Protein AF-A0A976L917-F1 (afdb_monomer_lite)

Sequence (119 aa):
MV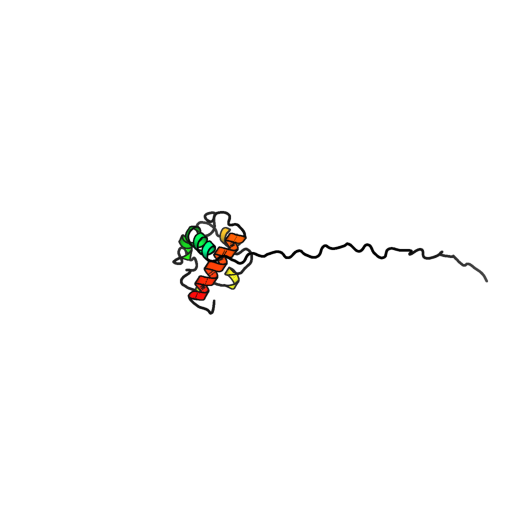ETLGKIAALSWASLFLVACSTPAPEPVVVRQPDPVHGKSIFKAQCASCHEQGRKNAPSIKDAEEWDLQTLKAPGVLARHGTLKGSLGAPRFSALSKSDEVDVLTYIEGQVNEVDPRY

Secondary structure (DSSP, 8-state):
----------------------PPPPP---PPPP-HHHHHHHIIIIIHHHHTTTGGGPPPTT-GGG--HHHHTSTTHHHHHTTSTGGGTSS-S----HHHHHHHHHHHHHHHHHH-TT-

Structure (mmCIF, N/CA/C/O backbone):
data_AF-A0A976L917-F1
#
_entry.id   AF-A0A976L917-F1
#
loop_
_atom_site.group_PDB
_atom_site.id
_atom_site.type_symbol
_atom_site.label_atom_id
_atom_site.label_alt_id
_atom_site.label_comp_id
_atom_site.label_asym_id
_atom_site.label_entity_id
_atom_site.label_seq_id
_atom_site.pdbx_PDB_ins_code
_atom_site.Cartn_x
_atom_site.Cartn_y
_atom_site.Cartn_z
_atom_site.occupancy
_atom_site.B_iso_or_equiv
_atom_site.auth_seq_id
_atom_site.auth_comp_id
_atom_site.auth_asym_id
_atom_site.auth_atom_id
_atom_site.pdbx_PDB_model_num
ATOM 1 N N . MET A 1 1 ? 52.934 74.446 3.336 1.00 37.16 1 MET A N 1
ATOM 2 C CA . MET A 1 1 ? 53.889 74.156 2.248 1.00 37.16 1 MET A CA 1
ATOM 3 C C . MET A 1 1 ? 53.557 72.739 1.786 1.00 37.16 1 MET A C 1
ATOM 5 O O . MET A 1 1 ? 53.649 71.855 2.620 1.00 37.16 1 MET A O 1
ATOM 9 N N . VAL A 1 2 ? 52.719 72.627 0.745 1.00 36.25 2 VAL A N 1
ATOM 10 C CA . VAL A 1 2 ? 53.015 71.966 -0.557 1.00 36.25 2 VAL A CA 1
ATOM 11 C C . VAL A 1 2 ? 53.113 70.435 -0.400 1.00 36.25 2 VAL A C 1
ATOM 13 O O . VAL A 1 2 ? 53.951 69.956 0.344 1.00 36.25 2 VAL A O 1
ATOM 16 N N . GLU A 1 3 ? 52.155 69.614 -0.849 1.00 39.56 3 GLU A N 1
ATOM 17 C CA . GLU A 1 3 ? 51.958 69.059 -2.213 1.00 39.56 3 GLU A CA 1
ATOM 18 C C . GLU A 1 3 ? 51.640 67.554 -1.979 1.00 39.56 3 GLU A C 1
ATOM 20 O O . GLU A 1 3 ? 52.186 66.973 -1.054 1.00 39.56 3 GLU A O 1
ATOM 25 N N . THR A 1 4 ? 50.770 66.803 -2.652 1.00 45.81 4 THR A N 1
ATOM 26 C CA . THR A 1 4 ? 50.335 66.778 -4.048 1.00 45.81 4 THR A CA 1
ATOM 27 C C . THR A 1 4 ? 49.041 65.956 -4.167 1.00 45.81 4 THR A C 1
ATOM 29 O O . THR A 1 4 ? 48.851 64.937 -3.506 1.00 45.81 4 THR A O 1
ATOM 32 N N . LEU A 1 5 ? 48.160 66.406 -5.063 1.00 51.62 5 LEU A N 1
ATOM 33 C CA . LEU A 1 5 ? 46.988 65.691 -5.563 1.00 51.62 5 LEU A CA 1
ATOM 34 C C . LEU A 1 5 ? 47.405 64.495 -6.439 1.00 51.62 5 LEU A C 1
ATOM 36 O O . LEU A 1 5 ? 48.057 64.687 -7.465 1.00 51.62 5 LEU A O 1
ATOM 40 N N . GLY A 1 6 ? 46.916 63.297 -6.115 1.00 39.16 6 GLY A N 1
ATOM 41 C CA . GLY A 1 6 ? 46.888 62.136 -7.008 1.00 39.16 6 GLY A CA 1
ATOM 42 C C . GLY A 1 6 ? 45.464 61.872 -7.498 1.00 39.16 6 GLY A C 1
ATOM 43 O O . GLY A 1 6 ? 44.633 61.343 -6.767 1.00 39.16 6 GLY A O 1
ATOM 44 N N . LYS A 1 7 ? 45.179 62.277 -8.736 1.00 50.12 7 LYS A N 1
ATOM 45 C CA . LYS A 1 7 ? 43.927 62.038 -9.466 1.00 50.12 7 LYS A CA 1
ATOM 46 C C . LYS A 1 7 ? 43.710 60.533 -9.677 1.00 50.12 7 LYS A C 1
ATOM 48 O O . LYS A 1 7 ? 44.439 59.927 -10.455 1.00 50.12 7 LYS A O 1
ATOM 53 N N . ILE A 1 8 ? 42.675 59.957 -9.069 1.00 57.62 8 ILE A N 1
ATOM 54 C CA . ILE A 1 8 ? 42.076 58.702 -9.543 1.00 57.62 8 ILE A CA 1
ATOM 55 C C . ILE A 1 8 ? 40.877 59.052 -10.418 1.00 57.62 8 ILE A C 1
ATOM 57 O O . ILE A 1 8 ? 39.901 59.658 -9.980 1.00 57.62 8 ILE A O 1
ATOM 61 N N . ALA A 1 9 ? 41.046 58.756 -11.701 1.00 51.81 9 ALA A N 1
ATOM 62 C CA . ALA A 1 9 ? 40.113 59.047 -12.764 1.00 51.81 9 ALA A CA 1
ATOM 63 C C . ALA A 1 9 ? 38.831 58.214 -12.634 1.00 51.81 9 ALA A C 1
ATOM 65 O O . ALA A 1 9 ? 38.872 57.015 -12.374 1.00 51.81 9 ALA A O 1
ATOM 66 N N . ALA A 1 10 ? 37.719 58.919 -12.837 1.00 48.16 10 ALA A N 1
ATOM 67 C CA . ALA A 1 10 ? 36.447 58.495 -13.407 1.00 48.16 10 ALA A CA 1
ATOM 68 C C . ALA A 1 10 ? 36.087 56.999 -13.332 1.00 48.16 10 ALA A C 1
ATOM 70 O O . ALA A 1 10 ? 36.550 56.165 -14.108 1.00 48.16 10 ALA A O 1
ATOM 71 N N . LEU A 1 11 ? 35.116 56.734 -12.458 1.00 49.91 11 LEU A N 1
ATOM 72 C CA . LEU A 1 11 ? 34.152 55.649 -12.551 1.00 49.91 11 LEU A CA 1
ATOM 73 C C . LEU A 1 11 ? 33.672 55.458 -14.004 1.00 49.91 11 LEU A C 1
ATOM 75 O O . LEU A 1 11 ? 32.935 56.292 -14.524 1.00 49.91 11 LEU A O 1
ATOM 79 N N . SER A 1 12 ? 34.013 54.325 -14.619 1.00 57.38 12 SER A N 1
ATOM 80 C CA . SER A 1 12 ? 33.294 53.792 -15.779 1.00 57.38 12 SER A CA 1
ATOM 81 C C . SER A 1 12 ? 32.571 52.520 -15.343 1.00 57.38 12 SER A C 1
ATOM 83 O O . SER A 1 12 ? 33.120 51.425 -15.365 1.00 57.38 12 SER A O 1
ATOM 85 N N . TRP A 1 13 ? 31.349 52.703 -14.848 1.00 57.56 13 TRP A N 1
ATOM 86 C CA . TRP A 1 13 ? 30.423 51.637 -14.445 1.00 57.56 13 TRP A CA 1
ATOM 87 C C . TRP A 1 13 ? 29.233 51.723 -15.399 1.00 57.56 13 TRP A C 1
ATOM 89 O O . TRP A 1 13 ? 28.073 51.766 -14.999 1.00 57.56 13 TRP A O 1
ATOM 99 N N . ALA A 1 14 ? 29.540 51.889 -16.685 1.00 57.12 14 ALA A N 1
ATOM 100 C CA . ALA A 1 14 ? 28.539 51.856 -17.723 1.00 57.12 14 ALA A CA 1
ATOM 101 C C . ALA A 1 14 ? 28.083 50.405 -17.885 1.00 57.12 14 ALA A C 1
ATOM 103 O O . ALA A 1 14 ? 28.835 49.547 -18.336 1.00 57.12 14 ALA A O 1
ATOM 104 N N . SER A 1 15 ? 26.818 50.193 -17.5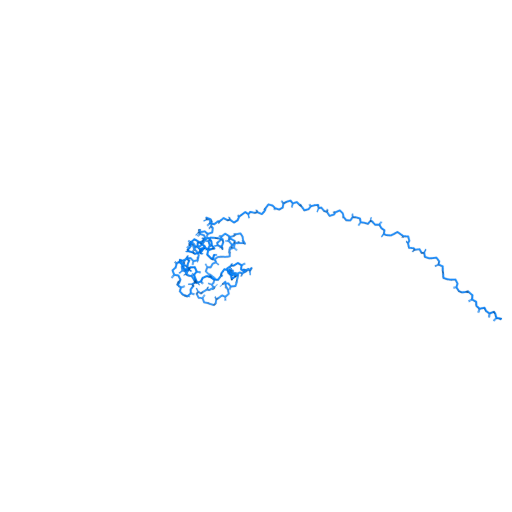33 1.00 66.50 15 SER A N 1
ATOM 105 C CA . SER A 1 15 ? 25.924 49.235 -18.177 1.00 66.50 15 SER A CA 1
ATOM 106 C C . SER A 1 15 ? 26.246 47.752 -18.014 1.00 66.50 15 SER A C 1
ATOM 108 O O . SER A 1 15 ? 26.866 47.141 -18.873 1.00 66.50 15 SER A O 1
ATOM 110 N N . LEU A 1 16 ? 25.625 47.134 -17.009 1.00 60.69 16 LEU A N 1
ATOM 111 C CA . LEU A 1 16 ? 25.056 45.790 -17.150 1.00 60.69 16 LEU A CA 1
ATOM 112 C C . LEU A 1 16 ? 23.745 45.718 -16.361 1.00 60.69 16 LEU A C 1
ATOM 114 O O . LEU A 1 16 ? 23.646 45.087 -15.315 1.00 60.69 16 LEU A O 1
ATOM 118 N N . PHE A 1 17 ? 22.722 46.398 -16.873 1.00 63.84 17 PHE A N 1
ATOM 119 C CA . PHE A 1 17 ? 21.342 46.086 -16.530 1.00 63.84 17 PHE A CA 1
ATOM 120 C C . PHE A 1 17 ? 20.666 45.471 -17.756 1.00 63.84 17 PHE A C 1
ATOM 122 O O . PHE A 1 17 ? 20.705 46.045 -18.841 1.00 63.84 17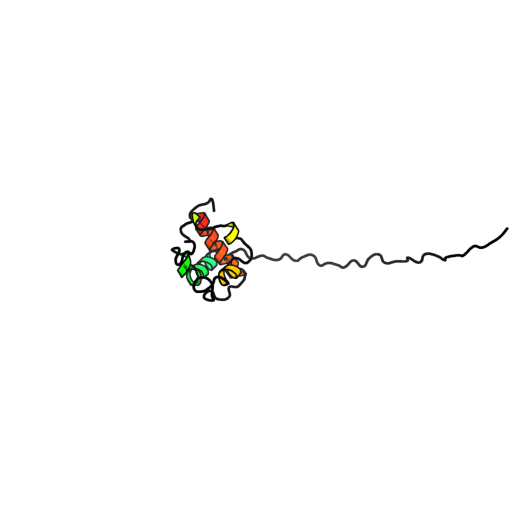 PHE A O 1
ATOM 129 N N . LEU A 1 18 ? 20.019 44.328 -17.503 1.00 57.09 18 LEU A N 1
ATOM 130 C CA . LEU A 1 18 ? 19.016 43.631 -18.317 1.00 57.09 18 LEU A CA 1
ATOM 131 C C . LEU A 1 18 ? 19.526 42.653 -19.389 1.00 57.09 18 LEU A C 1
ATOM 133 O O . LEU A 1 18 ? 19.270 42.813 -20.577 1.00 57.09 18 LEU A O 1
ATOM 137 N N . VAL A 1 19 ? 20.079 41.522 -18.939 1.00 61.16 19 VAL A N 1
ATOM 138 C CA . VAL A 1 19 ? 19.717 40.239 -19.567 1.00 61.16 19 VAL A CA 1
ATOM 139 C C . VAL A 1 19 ? 18.523 39.691 -18.790 1.00 61.16 19 VAL A C 1
ATOM 141 O O . VAL A 1 19 ? 18.677 39.017 -17.773 1.00 61.16 19 VAL A O 1
ATOM 144 N N . ALA A 1 20 ? 17.315 40.032 -19.241 1.00 62.12 20 ALA A N 1
ATOM 145 C CA . ALA A 1 20 ? 16.118 39.309 -18.841 1.00 62.12 20 ALA A CA 1
A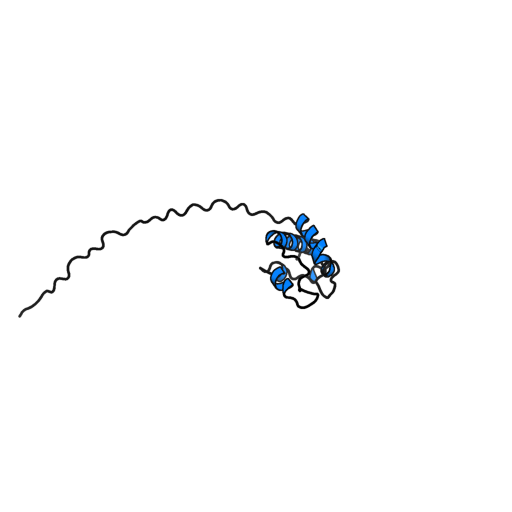TOM 146 C C . ALA A 1 20 ? 16.174 37.934 -19.518 1.00 62.12 20 ALA A C 1
ATOM 148 O O . ALA A 1 20 ? 15.848 37.789 -20.696 1.00 62.12 20 ALA A O 1
ATOM 149 N N . CYS A 1 21 ? 16.642 36.928 -18.778 1.00 54.56 21 CYS A N 1
ATOM 150 C CA . CYS A 1 21 ? 16.406 35.538 -19.134 1.00 54.56 21 CYS A CA 1
ATOM 151 C C . CYS A 1 21 ? 14.884 35.361 -19.208 1.00 54.56 21 CYS A C 1
ATOM 153 O O . CYS A 1 21 ? 14.193 35.507 -18.201 1.00 54.56 21 CYS A O 1
ATOM 155 N N . SER A 1 22 ? 14.351 35.146 -20.409 1.00 65.38 22 SER A N 1
ATOM 156 C CA . SER A 1 22 ? 12.948 34.778 -20.579 1.00 65.38 22 SER A CA 1
ATOM 157 C C . SER A 1 22 ? 12.793 33.353 -20.070 1.00 65.38 22 SER A C 1
ATOM 159 O O . SER A 1 22 ? 13.016 32.398 -20.809 1.00 65.38 22 SER A O 1
ATOM 161 N N . THR A 1 23 ? 12.479 33.204 -18.786 1.00 69.81 23 THR A N 1
ATOM 162 C CA . THR A 1 23 ? 12.081 31.916 -18.227 1.00 69.81 23 THR A CA 1
ATOM 163 C C . THR A 1 23 ? 10.764 31.528 -18.902 1.00 69.81 23 THR A C 1
ATOM 165 O O . THR A 1 23 ? 9.797 32.288 -18.780 1.00 69.81 23 THR A O 1
ATOM 168 N N . PRO A 1 24 ? 10.686 30.408 -19.642 1.00 67.31 24 PRO A N 1
ATOM 169 C CA . PRO A 1 24 ? 9.405 29.947 -20.158 1.00 67.31 24 PRO A CA 1
ATOM 170 C C . PRO A 1 24 ? 8.461 29.708 -18.974 1.00 67.31 24 PRO A C 1
ATOM 172 O O . PRO A 1 24 ? 8.865 29.144 -17.953 1.00 67.31 24 PRO A O 1
ATOM 175 N N . ALA A 1 25 ? 7.219 30.186 -19.090 1.00 69.88 25 ALA A N 1
ATOM 176 C CA . ALA A 1 25 ? 6.183 29.904 -18.105 1.00 69.88 25 ALA A CA 1
ATOM 177 C C . ALA A 1 25 ? 6.030 28.377 -17.983 1.00 69.88 25 ALA A C 1
ATOM 179 O O . ALA A 1 25 ? 6.020 27.705 -19.017 1.00 69.88 25 ALA A O 1
ATOM 180 N N . PRO A 1 26 ? 5.949 27.809 -16.765 1.00 74.56 26 PRO A N 1
ATOM 181 C CA . PRO A 1 26 ? 5.819 26.368 -16.613 1.00 74.56 26 PRO A CA 1
ATOM 182 C C . PRO A 1 26 ? 4.535 25.910 -17.307 1.00 74.56 26 PRO A C 1
ATOM 184 O O . PRO A 1 26 ? 3.438 26.344 -16.950 1.00 74.56 26 PRO A O 1
ATOM 187 N N . GLU A 1 27 ? 4.677 25.052 -18.316 1.00 66.50 27 GLU A N 1
ATOM 188 C CA . GLU A 1 27 ? 3.538 24.376 -18.926 1.00 66.50 27 GLU A CA 1
ATOM 189 C C . GLU A 1 27 ? 2.825 23.533 -17.856 1.00 66.50 27 GLU A C 1
ATOM 191 O O . GLU A 1 27 ? 3.488 22.967 -16.976 1.00 66.50 27 GLU A O 1
ATOM 196 N N . PRO A 1 28 ? 1.482 23.451 -17.879 1.00 71.31 28 PRO A N 1
ATOM 197 C CA . PRO A 1 28 ? 0.748 22.673 -16.895 1.00 71.31 28 PRO A CA 1
ATOM 198 C C . PRO A 1 28 ? 1.123 21.194 -17.028 1.00 71.31 28 PRO A C 1
ATOM 200 O O . PRO A 1 28 ? 0.732 20.512 -17.974 1.00 71.31 28 PRO A O 1
ATOM 203 N N . VAL A 1 29 ? 1.876 20.685 -16.053 1.00 68.88 29 VAL A N 1
ATOM 204 C CA . VAL A 1 29 ? 2.142 19.253 -15.929 1.00 68.88 29 VAL A CA 1
ATOM 205 C C . VAL A 1 29 ? 0.843 18.586 -15.494 1.00 68.88 29 VAL A C 1
ATOM 207 O O . VAL A 1 29 ? 0.388 18.758 -14.363 1.00 68.88 29 VAL A O 1
ATOM 210 N N . VAL A 1 30 ? 0.228 17.826 -16.399 1.00 70.19 30 VAL A N 1
ATOM 211 C CA . VAL A 1 30 ? -0.934 16.998 -16.070 1.00 70.19 30 VAL A CA 1
ATOM 212 C C . VAL A 1 30 ? -0.450 15.827 -15.218 1.00 70.19 30 VAL A C 1
ATOM 214 O O . VAL A 1 30 ? 0.082 14.841 -15.726 1.00 70.19 30 VAL A O 1
ATOM 217 N N . VAL A 1 31 ? -0.611 15.948 -13.901 1.00 76.44 31 VAL A N 1
ATOM 218 C CA . VAL A 1 31 ? -0.355 14.849 -12.969 1.00 76.44 31 VAL A CA 1
ATOM 219 C C . VAL A 1 31 ? -1.530 13.878 -13.052 1.00 76.44 31 VAL A C 1
ATOM 221 O O . VAL A 1 31 ? -2.677 14.234 -12.778 1.00 76.44 31 VAL A O 1
ATOM 224 N N . ARG A 1 32 ? -1.237 12.641 -13.454 1.00 89.94 32 ARG A N 1
ATOM 225 C CA . ARG A 1 32 ? -2.174 11.516 -13.389 1.00 89.94 32 ARG A CA 1
ATOM 226 C C . ARG A 1 32 ? -2.646 11.325 -11.941 1.00 89.94 32 ARG A C 1
ATOM 228 O O . ARG A 1 32 ? -1.834 11.355 -11.021 1.00 89.94 32 ARG A O 1
ATOM 235 N N . GLN A 1 33 ? -3.934 11.052 -11.758 1.00 92.81 33 GLN A N 1
ATOM 236 C CA . GLN A 1 33 ? -4.460 10.603 -10.468 1.00 92.81 33 GLN A CA 1
ATOM 237 C C . GLN A 1 33 ? -4.065 9.138 -10.200 1.00 92.81 33 GLN A C 1
ATOM 239 O O . GLN A 1 33 ? -3.968 8.366 -11.158 1.00 92.81 33 GLN A O 1
ATOM 244 N N . PRO A 1 34 ? -3.836 8.737 -8.938 1.00 94.94 34 PRO A N 1
ATOM 245 C CA . PRO A 1 34 ? -3.637 7.333 -8.585 1.00 94.94 34 PRO A CA 1
ATOM 246 C C . PRO A 1 34 ? -4.820 6.455 -9.016 1.00 94.94 34 PRO A C 1
ATOM 248 O O . PRO A 1 34 ? -5.975 6.864 -8.886 1.00 94.94 34 PRO A O 1
ATOM 251 N N . ASP A 1 35 ? -4.536 5.243 -9.490 1.00 97.19 35 ASP A N 1
ATOM 252 C CA . ASP A 1 35 ? -5.540 4.245 -9.868 1.00 97.19 35 ASP A CA 1
ATOM 253 C C . ASP A 1 35 ? -5.542 3.074 -8.862 1.00 97.19 35 ASP A C 1
ATOM 255 O O . ASP A 1 35 ? -4.754 2.129 -8.986 1.00 97.19 35 ASP A O 1
ATOM 259 N N . PRO A 1 36 ? -6.440 3.078 -7.859 1.00 96.00 36 PRO A N 1
ATOM 260 C CA . PRO A 1 36 ? -6.511 2.000 -6.875 1.00 96.00 36 PRO A CA 1
ATOM 261 C C . PRO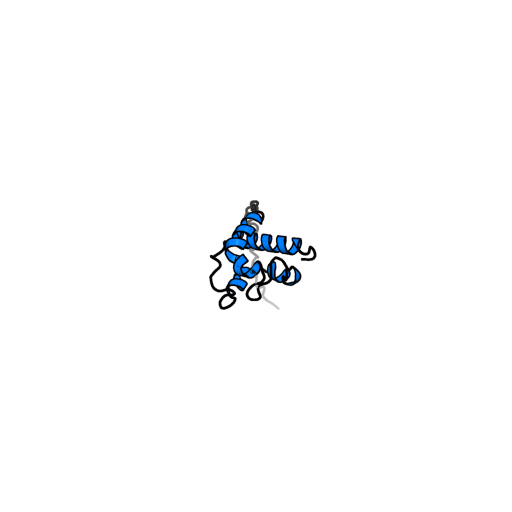 A 1 36 ? -7.012 0.667 -7.459 1.00 96.00 36 PRO A C 1
ATOM 263 O O . PRO A 1 36 ? -6.787 -0.380 -6.850 1.00 96.00 36 PRO A O 1
ATOM 266 N N . VAL A 1 37 ? -7.673 0.653 -8.625 1.00 97.75 37 VAL A N 1
ATOM 267 C CA . VAL A 1 37 ? -8.110 -0.594 -9.281 1.00 97.75 37 VAL A CA 1
ATOM 268 C C . VAL A 1 37 ? -6.907 -1.309 -9.896 1.00 97.75 37 VAL A C 1
ATOM 270 O O . VAL A 1 37 ? -6.753 -2.527 -9.730 1.00 97.75 37 VAL A O 1
ATOM 273 N N . HIS A 1 38 ? -6.011 -0.560 -10.540 1.00 97.44 38 HIS A N 1
ATOM 274 C CA . HIS A 1 38 ? -4.710 -1.086 -10.960 1.00 97.44 38 HIS A CA 1
ATOM 275 C C . HIS A 1 38 ? -3.862 -1.493 -9.748 1.00 97.44 38 HIS A C 1
ATOM 277 O O . HIS A 1 38 ? -3.348 -2.615 -9.696 1.00 97.44 38 HIS A O 1
ATOM 283 N N . GLY A 1 39 ? -3.831 -0.656 -8.708 1.00 96.19 39 GLY A N 1
ATOM 284 C CA . GLY A 1 39 ? -3.163 -0.941 -7.435 1.00 96.19 39 GLY A CA 1
ATOM 285 C C . GLY A 1 39 ? -3.601 -2.257 -6.792 1.00 96.19 39 GLY A C 1
ATOM 286 O O . GLY A 1 39 ? -2.765 -3.061 -6.374 1.00 96.19 39 GLY A O 1
ATOM 287 N N . LYS A 1 40 ? -4.906 -2.551 -6.800 1.00 97.56 40 LYS A N 1
ATOM 288 C CA . LYS A 1 40 ? -5.466 -3.834 -6.346 1.00 97.56 40 LYS A CA 1
ATOM 289 C C . LYS A 1 40 ? -4.908 -5.024 -7.121 1.00 97.56 40 LYS A C 1
ATOM 291 O O . LYS A 1 40 ? -4.669 -6.086 -6.541 1.00 97.56 40 LYS A O 1
ATOM 296 N N . SER A 1 41 ? -4.723 -4.870 -8.429 1.00 96.56 41 SER A N 1
ATOM 297 C CA . SER A 1 41 ? -4.192 -5.928 -9.295 1.00 96.56 41 SER A CA 1
ATOM 298 C C . SER A 1 41 ? -2.727 -6.221 -8.966 1.00 96.56 41 SER A C 1
ATOM 300 O O . SER A 1 41 ? -2.363 -7.387 -8.793 1.00 96.56 41 SER A O 1
ATOM 302 N N . ILE A 1 42 ? -1.918 -5.175 -8.765 1.00 94.12 42 ILE A N 1
ATOM 303 C CA . ILE A 1 42 ? -0.530 -5.293 -8.292 1.00 94.12 42 ILE A CA 1
ATOM 304 C C . ILE A 1 42 ? -0.486 -5.956 -6.911 1.00 94.12 42 ILE A C 1
ATOM 306 O O . ILE A 1 42 ? 0.243 -6.932 -6.717 1.00 94.12 42 ILE A O 1
ATOM 310 N N . PHE A 1 43 ? -1.310 -5.485 -5.968 1.00 94.06 43 PHE A N 1
ATOM 311 C CA . PHE A 1 43 ? -1.371 -6.033 -4.615 1.00 94.06 43 PHE A CA 1
ATOM 312 C C . PHE A 1 43 ? -1.637 -7.539 -4.636 1.00 94.06 43 PHE A C 1
ATOM 314 O O . PHE A 1 43 ? -0.906 -8.306 -4.011 1.00 94.06 43 PHE A O 1
ATOM 321 N N . LYS A 1 44 ? -2.644 -7.986 -5.393 1.00 94.38 44 LYS A N 1
ATOM 322 C CA . LYS A 1 44 ? -2.976 -9.412 -5.515 1.00 94.38 44 LYS A CA 1
ATOM 323 C C . LYS A 1 44 ? -1.841 -10.228 -6.121 1.00 94.38 44 LYS A C 1
ATOM 325 O O . LYS A 1 44 ? -1.552 -11.318 -5.636 1.00 94.38 44 LYS A O 1
ATOM 330 N N . ALA A 1 45 ? -1.207 -9.711 -7.170 1.00 91.44 45 ALA A N 1
ATOM 331 C CA . ALA A 1 45 ? -0.154 -10.427 -7.876 1.00 91.44 45 ALA A CA 1
ATOM 332 C C . ALA A 1 45 ? 1.137 -10.549 -7.052 1.00 91.44 45 ALA A C 1
ATOM 334 O O . ALA A 1 45 ? 1.862 -11.532 -7.199 1.00 91.44 45 ALA A O 1
ATOM 335 N N . GLN A 1 46 ? 1.440 -9.559 -6.206 1.00 89.00 46 GLN A N 1
ATOM 336 C CA . GLN A 1 46 ? 2.783 -9.418 -5.642 1.00 89.00 46 GLN A CA 1
ATOM 337 C C . GLN A 1 46 ? 2.811 -9.310 -4.115 1.00 89.00 46 GLN A C 1
ATOM 339 O O . GLN A 1 46 ? 3.697 -9.884 -3.487 1.00 89.00 46 GLN A O 1
ATOM 344 N N . CYS A 1 47 ? 1.842 -8.640 -3.495 1.00 90.19 47 CYS A N 1
ATOM 345 C CA . CYS A 1 47 ? 1.866 -8.278 -2.071 1.00 90.19 47 CYS A CA 1
ATOM 346 C C . CYS A 1 47 ? 1.028 -9.223 -1.191 1.00 90.19 47 CYS A C 1
ATOM 348 O O . CYS A 1 47 ? 1.394 -9.502 -0.045 1.00 90.19 47 CYS A O 1
ATOM 350 N N . ALA A 1 48 ? -0.073 -9.752 -1.732 1.00 93.44 48 ALA A N 1
ATOM 351 C CA . ALA A 1 48 ? -1.092 -10.506 -1.000 1.00 93.44 48 ALA A CA 1
ATOM 352 C C . ALA A 1 48 ? -0.545 -11.756 -0.297 1.00 93.44 48 ALA A C 1
ATOM 354 O O . ALA A 1 48 ? -0.980 -12.092 0.803 1.00 93.44 48 ALA A O 1
ATOM 355 N N . SER A 1 49 ? 0.480 -12.398 -0.867 1.00 90.19 49 SER A N 1
ATOM 356 C CA . SER A 1 49 ? 1.106 -13.582 -0.261 1.00 90.19 49 SER A CA 1
ATOM 357 C C . SER A 1 49 ? 1.631 -13.352 1.166 1.00 90.19 49 SER A C 1
ATOM 359 O O . SER A 1 49 ? 1.715 -14.313 1.936 1.00 90.19 49 SER A O 1
ATOM 361 N N . CYS A 1 50 ? 1.957 -12.102 1.516 1.00 90.81 50 CYS A N 1
ATOM 362 C CA . CYS A 1 50 ? 2.317 -11.687 2.869 1.00 90.81 50 CYS A CA 1
ATOM 363 C C . CYS A 1 50 ? 1.197 -10.862 3.521 1.00 90.81 50 CYS A C 1
ATOM 365 O O . CYS A 1 50 ? 0.769 -11.190 4.621 1.00 90.81 50 CYS A O 1
ATOM 367 N N . HIS A 1 51 ? 0.679 -9.839 2.839 1.00 93.38 51 HIS A N 1
ATOM 368 C CA . HIS A 1 51 ? -0.190 -8.833 3.461 1.00 93.38 51 HIS A CA 1
ATOM 369 C C . HIS A 1 51 ? -1.683 -9.176 3.487 1.00 93.38 51 HIS A C 1
ATOM 371 O O . HIS A 1 51 ? -2.434 -8.510 4.181 1.00 93.38 51 HIS A O 1
ATOM 377 N N . GLU A 1 52 ? -2.172 -10.192 2.770 1.00 94.69 52 GLU A N 1
ATOM 378 C CA . GLU A 1 52 ? -3.622 -10.469 2.762 1.00 94.69 52 GLU A CA 1
ATOM 379 C C . GLU A 1 52 ? -4.136 -11.035 4.098 1.00 94.69 52 GLU A C 1
ATOM 381 O O . GLU A 1 52 ? -5.292 -10.825 4.465 1.00 94.69 52 GLU A O 1
ATOM 386 N N . GLN A 1 53 ? -3.279 -11.773 4.807 1.00 95.00 53 GLN A N 1
ATOM 387 C CA . GLN A 1 53 ? -3.586 -12.423 6.090 1.00 95.00 53 GLN A CA 1
ATOM 388 C C . GLN A 1 53 ? -2.476 -12.207 7.133 1.00 95.00 53 GLN A C 1
ATOM 390 O O . GLN A 1 53 ? -2.358 -12.988 8.070 1.00 95.00 53 GLN A O 1
ATOM 395 N N . GLY A 1 54 ? -1.596 -11.226 6.924 1.00 92.00 54 GLY A N 1
ATOM 396 C CA . GLY A 1 54 ? -0.496 -10.920 7.845 1.00 92.00 54 GLY A CA 1
ATOM 397 C C . GLY A 1 54 ? 0.547 -12.037 8.019 1.00 92.00 54 GLY A C 1
ATOM 398 O O . GLY A 1 54 ? 1.053 -12.318 9.106 1.00 92.00 54 GLY A O 1
ATOM 399 N N . ARG A 1 55 ? 0.886 -12.748 6.938 1.00 89.94 55 ARG A N 1
ATOM 400 C CA . ARG A 1 55 ? 1.860 -13.850 6.986 1.00 89.94 55 ARG A CA 1
ATOM 401 C C . ARG A 1 55 ? 3.274 -13.310 7.168 1.00 89.94 55 ARG A C 1
ATOM 403 O O . ARG A 1 55 ? 3.643 -12.289 6.598 1.00 89.94 55 ARG A O 1
ATOM 410 N N . LYS A 1 56 ? 4.109 -14.078 7.877 1.00 85.31 56 LYS A N 1
ATOM 411 C CA . LYS A 1 56 ? 5.515 -13.732 8.165 1.00 85.31 56 LYS A CA 1
ATOM 412 C C . LYS A 1 56 ? 5.660 -12.397 8.915 1.00 85.31 56 LYS A C 1
ATOM 414 O O . LYS A 1 56 ? 6.635 -11.686 8.691 1.00 85.31 56 LYS A O 1
ATOM 419 N N . ASN A 1 57 ? 4.710 -12.089 9.799 1.00 85.19 57 ASN A N 1
ATOM 420 C CA . ASN A 1 57 ? 4.659 -10.844 10.575 1.00 85.19 57 ASN A CA 1
ATOM 421 C C . ASN A 1 57 ? 4.526 -9.583 9.702 1.00 85.19 57 ASN A C 1
ATOM 423 O O . ASN A 1 57 ? 4.950 -8.505 10.110 1.00 85.19 57 ASN A O 1
ATOM 427 N N . ALA A 1 58 ? 4.005 -9.720 8.479 1.00 89.19 58 ALA A N 1
ATOM 428 C CA . ALA A 1 58 ? 3.582 -8.571 7.692 1.00 89.19 58 ALA A CA 1
ATOM 429 C C . ALA A 1 58 ? 2.257 -8.032 8.255 1.00 89.19 58 ALA A C 1
ATOM 431 O O . ALA A 1 58 ? 1.460 -8.846 8.714 1.00 89.19 58 ALA A O 1
ATOM 432 N N . PRO A 1 59 ? 1.987 -6.721 8.172 1.00 92.00 59 PRO A N 1
ATOM 433 C CA . PRO A 1 59 ? 0.684 -6.184 8.531 1.00 92.00 59 PRO A CA 1
ATOM 434 C C . PRO A 1 59 ? -0.393 -6.700 7.568 1.00 92.00 59 PRO A C 1
ATOM 436 O O . PRO A 1 59 ? -0.232 -6.664 6.340 1.00 92.00 59 PRO A O 1
ATOM 439 N N . SER A 1 60 ? -1.473 -7.225 8.130 1.00 94.50 60 SER A N 1
ATOM 440 C CA . SER A 1 60 ? -2.651 -7.716 7.437 1.00 94.50 60 SER A CA 1
ATOM 441 C C . SER A 1 60 ? -3.462 -6.548 6.893 1.00 94.50 60 SER A C 1
ATOM 443 O O . SER A 1 60 ? -3.814 -5.627 7.614 1.00 94.50 60 SER A O 1
ATOM 445 N N . ILE A 1 61 ? -3.854 -6.592 5.622 1.00 94.38 61 ILE A N 1
ATOM 446 C CA . ILE A 1 61 ? -4.728 -5.575 5.013 1.00 94.38 61 ILE A CA 1
ATOM 447 C C . ILE A 1 61 ? -6.140 -5.548 5.627 1.00 94.38 61 ILE A C 1
ATOM 449 O O . ILE A 1 61 ? -6.937 -4.675 5.310 1.00 94.38 61 ILE A O 1
ATOM 453 N N . LYS A 1 62 ? -6.463 -6.526 6.479 1.00 94.25 62 LYS A N 1
ATOM 454 C CA . LYS A 1 62 ? -7.744 -6.638 7.190 1.00 94.25 62 LYS A CA 1
ATOM 455 C C . LYS A 1 62 ? -7.687 -6.100 8.619 1.00 94.25 62 LYS A C 1
ATOM 457 O O . LYS A 1 62 ? -8.706 -6.146 9.298 1.00 94.25 62 LYS A O 1
ATOM 462 N N . ASP A 1 63 ? -6.517 -5.663 9.074 1.00 94.56 63 ASP A N 1
ATOM 463 C CA . ASP A 1 63 ? -6.306 -5.148 10.421 1.00 94.56 63 ASP A CA 1
ATOM 464 C C . ASP A 1 63 ? -5.607 -3.792 10.333 1.00 94.56 63 ASP A C 1
ATOM 466 O O . ASP A 1 63 ? -4.409 -3.711 10.064 1.00 94.56 63 ASP A O 1
ATOM 470 N N . ALA A 1 64 ? -6.376 -2.718 10.507 1.00 92.06 64 ALA A N 1
ATOM 471 C CA . ALA A 1 64 ? -5.859 -1.361 10.400 1.00 92.06 64 ALA A CA 1
ATOM 472 C C . ALA A 1 64 ? -4.849 -1.021 11.508 1.00 92.06 64 ALA A C 1
ATOM 474 O O . ALA A 1 64 ? -3.951 -0.217 11.273 1.00 92.06 64 ALA A O 1
ATOM 475 N N . GLU A 1 65 ? -4.933 -1.661 12.682 1.00 92.50 65 GLU A N 1
ATOM 476 C CA . GLU A 1 65 ? -4.043 -1.364 13.811 1.00 92.50 65 GLU A CA 1
ATOM 477 C C . GLU A 1 65 ? -2.606 -1.853 13.563 1.00 92.50 65 GLU A C 1
ATOM 479 O O . GLU A 1 65 ? -1.662 -1.331 14.161 1.00 92.50 65 GLU A O 1
ATOM 484 N N . GLU A 1 66 ? -2.412 -2.805 12.642 1.00 91.62 66 GLU A N 1
ATOM 485 C CA . GLU A 1 66 ? -1.084 -3.270 12.224 1.00 91.62 66 GLU A CA 1
ATOM 486 C C . GLU A 1 66 ? -0.382 -2.300 11.250 1.00 91.62 66 GLU A C 1
ATOM 488 O O . GLU A 1 66 ? 0.830 -2.416 11.031 1.00 91.62 66 GLU A O 1
ATOM 493 N N . TRP A 1 67 ? -1.104 -1.334 10.664 1.00 90.94 67 TRP A N 1
ATOM 494 C CA . TRP A 1 67 ? -0.556 -0.379 9.697 1.00 90.94 67 TRP A CA 1
ATOM 495 C C . TRP A 1 67 ? -0.233 0.977 10.328 1.00 90.94 67 TRP A C 1
ATOM 497 O O . TRP A 1 67 ? -1.103 1.716 10.779 1.00 90.94 67 TRP A O 1
ATOM 507 N N . ASP A 1 68 ? 1.038 1.374 10.247 1.00 87.69 68 ASP A N 1
ATOM 508 C CA . ASP A 1 68 ? 1.447 2.760 10.479 1.00 87.69 68 ASP A CA 1
ATOM 509 C C . ASP A 1 68 ? 1.360 3.567 9.173 1.00 87.69 68 ASP A C 1
ATOM 511 O O . ASP A 1 68 ? 2.206 3.436 8.279 1.00 87.69 68 ASP A O 1
ATOM 515 N N . LEU A 1 69 ? 0.356 4.442 9.068 1.00 78.94 69 LEU A N 1
ATOM 516 C CA . LEU A 1 69 ? 0.181 5.307 7.901 1.00 78.94 69 LEU A CA 1
ATOM 517 C C . LEU A 1 69 ? 1.348 6.253 7.642 1.00 78.94 69 LEU A C 1
ATOM 519 O O . LEU A 1 69 ? 1.589 6.608 6.487 1.00 78.94 69 LEU A O 1
ATOM 523 N N . GLN A 1 70 ? 2.040 6.719 8.685 1.00 83.31 70 GLN A N 1
ATOM 524 C CA . GLN A 1 70 ? 3.166 7.631 8.488 1.00 83.31 70 GLN A CA 1
ATOM 525 C C . GLN A 1 70 ? 4.277 6.903 7.738 1.00 83.31 70 GLN A C 1
ATOM 527 O O . GLN A 1 70 ? 4.854 7.447 6.796 1.00 83.31 70 GLN A O 1
ATOM 532 N N . THR A 1 71 ? 4.509 5.640 8.099 1.00 84.69 71 THR A N 1
ATOM 533 C CA . THR A 1 71 ? 5.412 4.749 7.374 1.00 84.69 71 THR A CA 1
ATOM 534 C C . THR A 1 71 ? 4.886 4.418 5.976 1.00 84.69 71 THR A C 1
ATOM 536 O O . THR A 1 71 ? 5.661 4.476 5.021 1.00 84.69 71 THR A O 1
ATOM 539 N N . LEU A 1 72 ? 3.588 4.132 5.813 1.00 83.44 72 LEU A N 1
ATOM 540 C CA . LEU A 1 72 ? 2.985 3.822 4.507 1.00 83.44 72 LEU A CA 1
ATOM 541 C C . LEU A 1 72 ? 3.118 4.984 3.508 1.00 83.44 72 LEU A C 1
ATOM 543 O O . LEU A 1 72 ? 3.387 4.764 2.330 1.00 83.44 72 LEU A O 1
ATOM 547 N N . LYS A 1 73 ? 2.973 6.224 3.983 1.00 83.62 73 LYS A N 1
ATOM 548 C CA . LYS A 1 73 ? 3.078 7.453 3.178 1.00 83.62 73 LYS A CA 1
ATOM 549 C C . LYS A 1 73 ? 4.518 7.946 3.026 1.00 83.62 73 LYS A C 1
ATOM 551 O O . LYS A 1 73 ? 4.765 8.915 2.306 1.00 83.62 73 LYS A O 1
ATOM 556 N N . ALA A 1 74 ? 5.480 7.307 3.693 1.00 86.00 74 ALA A N 1
ATOM 557 C CA . ALA A 1 74 ? 6.864 7.740 3.659 1.00 86.00 74 ALA A CA 1
ATOM 558 C C . ALA A 1 74 ? 7.457 7.583 2.244 1.00 86.00 74 ALA A C 1
ATOM 560 O O . ALA A 1 74 ? 7.358 6.512 1.630 1.00 86.00 74 ALA A O 1
ATOM 561 N N . PRO A 1 75 ? 8.157 8.607 1.724 1.00 83.50 75 PRO A N 1
ATOM 562 C CA . PRO A 1 75 ? 8.849 8.503 0.449 1.00 83.50 75 PRO A CA 1
ATOM 563 C C . PRO A 1 75 ? 9.804 7.305 0.420 1.00 83.50 75 PRO A C 1
ATOM 565 O O . PRO A 1 75 ? 10.650 7.122 1.301 1.00 83.50 75 PRO A O 1
ATOM 568 N N . GLY A 1 76 ? 9.679 6.481 -0.621 1.00 83.38 76 GLY A N 1
ATOM 569 C CA . GLY A 1 76 ? 10.527 5.307 -0.803 1.00 83.38 76 GLY A CA 1
ATOM 570 C C . GLY A 1 76 ? 10.229 4.148 0.152 1.00 83.38 76 GLY A C 1
ATOM 571 O O . GLY A 1 76 ? 11.089 3.280 0.298 1.00 83.38 76 GLY A O 1
ATOM 572 N N . VAL A 1 77 ? 9.044 4.091 0.778 1.00 86.44 77 VAL A N 1
ATOM 573 C CA . VAL A 1 77 ? 8.628 2.959 1.628 1.00 86.44 77 VAL A CA 1
ATOM 574 C C . VAL A 1 77 ? 8.825 1.610 0.928 1.00 86.44 77 VAL A C 1
ATOM 576 O O . VAL A 1 77 ? 9.412 0.703 1.511 1.00 86.44 77 VAL A O 1
ATOM 579 N N . LEU A 1 78 ? 8.465 1.494 -0.355 1.00 85.56 78 LEU A N 1
ATOM 580 C CA . LEU A 1 78 ? 8.630 0.257 -1.127 1.00 85.56 78 LEU A CA 1
ATOM 581 C C . LEU A 1 78 ? 10.098 -0.051 -1.448 1.00 85.56 78 LEU A C 1
ATOM 583 O O . LEU A 1 78 ? 10.504 -1.213 -1.427 1.00 85.56 78 LEU A O 1
ATOM 587 N N . ALA A 1 79 ? 10.925 0.977 -1.659 1.00 81.56 79 ALA A N 1
ATOM 588 C CA . ALA A 1 79 ? 12.366 0.794 -1.813 1.00 81.56 79 ALA A CA 1
ATOM 589 C C . ALA A 1 79 ? 12.994 0.258 -0.516 1.00 81.56 79 ALA A C 1
ATOM 591 O O . ALA A 1 79 ? 13.793 -0.673 -0.564 1.00 81.56 79 ALA A O 1
ATOM 592 N N . ARG A 1 80 ? 12.589 0.784 0.650 1.00 79.31 80 ARG A N 1
ATOM 593 C CA . ARG A 1 80 ? 13.021 0.283 1.968 1.00 79.31 80 ARG A CA 1
ATOM 594 C C . ARG A 1 80 ? 12.492 -1.123 2.235 1.00 79.31 80 ARG A C 1
ATOM 596 O O . ARG A 1 80 ? 13.255 -1.974 2.685 1.00 79.31 80 ARG A O 1
ATOM 603 N N . HIS A 1 81 ? 11.235 -1.394 1.896 1.00 82.38 81 HIS A N 1
ATOM 604 C CA . HIS A 1 81 ? 10.639 -2.725 1.984 1.00 82.38 81 HIS A CA 1
ATOM 605 C C . HIS A 1 81 ? 11.451 -3.753 1.178 1.00 82.38 81 HIS A C 1
ATOM 607 O O . HIS A 1 81 ? 11.776 -4.824 1.686 1.00 82.38 81 HIS A O 1
ATOM 613 N N . GLY A 1 82 ? 11.898 -3.390 -0.030 1.00 75.19 82 GLY A N 1
ATOM 614 C CA . GLY A 1 82 ? 12.790 -4.209 -0.861 1.00 75.19 82 GLY A CA 1
ATOM 615 C C . GLY A 1 82 ? 14.170 -4.513 -0.247 1.00 75.19 82 GLY A C 1
ATOM 616 O O . GLY A 1 82 ? 14.881 -5.395 -0.722 1.00 75.19 82 GLY A O 1
ATOM 617 N N . THR A 1 83 ? 14.571 -3.817 0.822 1.00 71.62 83 THR A N 1
ATOM 618 C CA . THR A 1 83 ? 15.833 -4.087 1.539 1.00 71.62 83 THR A CA 1
ATOM 619 C C . THR A 1 83 ? 15.672 -5.046 2.720 1.00 71.62 83 THR A C 1
ATOM 621 O O . THR A 1 83 ? 16.675 -5.475 3.300 1.00 71.62 83 THR A O 1
ATOM 624 N N . LEU A 1 84 ? 14.436 -5.422 3.082 1.00 73.19 84 LEU A N 1
ATOM 625 C CA . LEU A 1 84 ? 14.193 -6.373 4.165 1.00 73.19 84 LEU A CA 1
ATOM 626 C C . LEU A 1 84 ? 14.803 -7.739 3.799 1.00 73.19 84 LEU A C 1
ATOM 628 O O . LEU A 1 84 ? 14.561 -8.307 2.733 1.00 73.19 84 LEU A O 1
ATOM 632 N N . LYS A 1 85 ? 15.658 -8.278 4.673 1.00 63.72 85 LYS A N 1
ATOM 633 C CA . LYS A 1 85 ? 16.428 -9.492 4.365 1.00 63.72 85 LYS A CA 1
ATOM 634 C C . LYS A 1 85 ? 15.525 -10.723 4.215 1.00 63.72 85 LYS A C 1
ATOM 636 O O . LYS A 1 85 ? 14.534 -10.902 4.923 1.00 63.72 85 LYS A O 1
ATOM 641 N N . GLY A 1 86 ? 15.921 -11.627 3.319 1.00 62.72 86 GLY A N 1
ATOM 642 C CA . GLY A 1 86 ? 15.282 -12.930 3.145 1.00 62.72 86 GLY A CA 1
ATOM 643 C C . GLY A 1 86 ? 13.899 -12.834 2.504 1.00 62.72 86 GLY A C 1
ATOM 644 O O . GLY A 1 86 ? 13.693 -12.126 1.523 1.00 62.72 86 GLY A O 1
ATOM 645 N N . SER A 1 87 ? 12.934 -13.586 3.036 1.00 59.78 87 SER A N 1
ATOM 646 C CA . SER A 1 87 ? 11.618 -13.716 2.408 1.00 59.78 87 SER A CA 1
ATOM 647 C C . SER A 1 87 ? 10.683 -12.510 2.603 1.00 59.78 87 SER A C 1
ATOM 649 O O . SER A 1 87 ? 9.562 -12.578 2.099 1.00 59.78 87 SER A O 1
ATOM 651 N N . LEU A 1 88 ? 11.156 -11.473 3.302 1.00 64.62 88 LEU A N 1
ATOM 652 C CA . LEU A 1 88 ? 10.431 -10.251 3.650 1.00 64.62 88 LEU A CA 1
ATOM 653 C C . LEU A 1 88 ? 10.712 -9.077 2.694 1.00 64.62 88 LEU A C 1
ATOM 655 O O . LEU A 1 88 ? 9.885 -8.182 2.618 1.00 64.62 88 LEU A O 1
ATOM 659 N N . GLY A 1 89 ? 11.814 -9.086 1.932 1.00 59.56 89 GLY A N 1
ATOM 660 C CA . GLY A 1 89 ? 12.146 -7.967 1.031 1.00 59.56 89 GLY A CA 1
ATOM 661 C C . GLY A 1 89 ? 13.014 -8.272 -0.195 1.00 59.56 89 GLY A C 1
ATOM 662 O O . GLY A 1 89 ? 13.003 -7.478 -1.124 1.00 59.56 89 GLY A O 1
ATOM 663 N N . ALA A 1 90 ? 13.695 -9.418 -0.305 1.00 56.59 90 ALA A N 1
ATOM 664 C CA . ALA A 1 90 ? 14.528 -9.728 -1.483 1.00 56.59 90 ALA A CA 1
ATOM 665 C C . ALA A 1 90 ? 13.728 -10.380 -2.646 1.00 56.59 90 ALA A C 1
ATOM 667 O O . ALA A 1 90 ? 12.700 -11.020 -2.404 1.00 56.59 90 ALA A O 1
ATOM 668 N N . PRO A 1 91 ? 14.184 -10.243 -3.911 1.00 55.41 91 PRO A N 1
ATOM 669 C CA . PRO A 1 91 ? 13.461 -9.591 -5.001 1.00 55.41 91 PRO A CA 1
ATOM 670 C C . PRO A 1 91 ? 12.302 -10.455 -5.530 1.00 55.41 91 PRO A C 1
ATOM 672 O O . PRO A 1 91 ? 12.440 -11.169 -6.521 1.00 55.41 91 PRO A O 1
ATOM 675 N N . ARG A 1 92 ? 11.148 -10.426 -4.854 1.00 56.12 92 ARG A N 1
ATOM 676 C CA . ARG A 1 92 ? 9.908 -11.040 -5.376 1.00 56.12 92 ARG A CA 1
ATOM 677 C C . ARG A 1 92 ? 8.984 -10.038 -6.052 1.00 56.12 92 ARG A C 1
ATOM 679 O O . ARG A 1 92 ? 8.145 -10.430 -6.854 1.00 56.12 92 ARG A O 1
ATOM 686 N N . PHE A 1 93 ? 9.147 -8.763 -5.732 1.00 60.44 93 PHE A N 1
ATOM 687 C CA . PHE A 1 93 ? 8.396 -7.679 -6.338 1.00 60.44 93 PHE A CA 1
ATOM 688 C C . PHE A 1 93 ? 9.193 -7.260 -7.570 1.00 60.44 93 PHE A C 1
ATOM 690 O O . PHE A 1 93 ? 10.338 -6.821 -7.443 1.00 60.44 93 PHE A O 1
ATOM 697 N N . SER A 1 94 ? 8.648 -7.490 -8.766 1.00 56.53 94 SER A N 1
ATOM 698 C CA . SER A 1 94 ? 9.222 -6.936 -9.995 1.00 56.53 94 SER A CA 1
ATOM 699 C C . SER A 1 94 ? 9.483 -5.444 -9.797 1.00 56.53 94 SER A C 1
ATOM 701 O O . SER A 1 94 ? 8.762 -4.815 -9.027 1.00 56.53 94 SER A O 1
ATOM 703 N N . ALA A 1 95 ? 10.470 -4.866 -10.480 1.00 71.75 95 ALA A N 1
ATOM 704 C CA . ALA A 1 95 ? 10.702 -3.425 -10.431 1.00 71.75 95 ALA A CA 1
ATOM 705 C C . ALA A 1 95 ? 9.417 -2.675 -10.833 1.00 71.75 95 ALA A C 1
ATOM 707 O O . ALA A 1 95 ? 9.100 -2.575 -12.016 1.00 71.75 95 ALA A O 1
ATOM 708 N N . LEU A 1 96 ? 8.648 -2.225 -9.840 1.00 85.06 96 LEU A N 1
ATOM 709 C CA . LEU A 1 96 ? 7.445 -1.431 -10.036 1.00 85.06 96 LEU A CA 1
ATOM 710 C C . LEU A 1 96 ? 7.857 -0.086 -10.629 1.00 85.06 96 LEU A C 1
ATOM 712 O O . LEU A 1 96 ? 8.879 0.488 -10.239 1.00 85.06 96 LEU A O 1
ATOM 716 N N . SER A 1 97 ? 7.067 0.432 -11.568 1.00 89.94 97 SER A N 1
ATOM 717 C CA . SER A 1 97 ? 7.223 1.830 -11.960 1.00 89.94 97 SER A CA 1
ATOM 718 C C . SER A 1 97 ? 6.811 2.738 -10.797 1.00 89.94 97 SER A C 1
ATOM 720 O O . SER A 1 97 ? 6.052 2.335 -9.916 1.00 89.94 97 SER A O 1
ATOM 722 N N . LYS A 1 98 ? 7.251 4.001 -10.797 1.00 87.69 98 LYS A N 1
ATOM 723 C CA . LYS A 1 98 ? 6.812 4.964 -9.772 1.00 87.69 98 LYS A CA 1
ATOM 724 C C . LYS A 1 98 ? 5.301 5.169 -9.750 1.00 87.69 98 LYS A C 1
ATOM 726 O O . LYS A 1 98 ? 4.736 5.362 -8.682 1.00 87.69 98 LYS A O 1
ATOM 731 N N . SER A 1 99 ? 4.646 5.080 -10.902 1.00 91.62 99 SER A N 1
ATOM 732 C CA . SER A 1 99 ? 3.187 5.111 -10.985 1.00 91.62 99 SER A CA 1
ATOM 733 C C . SER A 1 99 ? 2.533 3.864 -10.384 1.00 91.62 99 SER A C 1
ATOM 735 O O . SER A 1 99 ? 1.536 3.997 -9.685 1.00 91.62 99 SER A O 1
ATOM 737 N N . ASP A 1 100 ? 3.113 2.676 -10.581 1.00 92.38 100 ASP A N 1
ATOM 738 C CA . ASP A 1 100 ? 2.601 1.438 -9.974 1.00 92.38 100 ASP A CA 1
ATOM 739 C C . ASP A 1 100 ? 2.791 1.431 -8.451 1.00 92.38 100 ASP A C 1
ATOM 741 O O . ASP A 1 100 ? 1.915 0.976 -7.719 1.00 92.38 100 ASP A O 1
ATOM 745 N N . GLU A 1 101 ? 3.929 1.955 -7.971 1.00 90.69 101 GLU A N 1
ATOM 746 C CA . GLU A 1 101 ? 4.192 2.159 -6.541 1.00 90.69 101 GLU A CA 1
ATOM 747 C C . GLU A 1 101 ? 3.097 3.030 -5.904 1.00 90.69 101 GLU A C 1
ATOM 749 O O . GLU A 1 101 ? 2.590 2.699 -4.835 1.00 90.69 101 GLU A O 1
ATOM 754 N N . VAL A 1 102 ? 2.711 4.124 -6.567 1.00 92.62 102 VAL A N 1
ATOM 755 C CA . VAL A 1 102 ? 1.654 5.019 -6.078 1.00 92.62 102 VAL A CA 1
ATOM 756 C C . VAL A 1 102 ? 0.299 4.313 -6.068 1.00 92.62 102 VAL A C 1
ATOM 758 O O . VAL A 1 102 ? -0.376 4.332 -5.044 1.00 92.62 102 VAL A O 1
ATOM 761 N N . ASP A 1 103 ? -0.075 3.631 -7.149 1.00 95.38 103 ASP A N 1
ATOM 762 C CA . ASP A 1 103 ? -1.361 2.932 -7.235 1.00 95.38 103 ASP A CA 1
ATOM 763 C C . ASP A 1 103 ? -1.529 1.869 -6.145 1.00 95.38 103 ASP A C 1
ATOM 765 O O . ASP A 1 103 ? -2.584 1.783 -5.510 1.00 95.38 103 ASP A O 1
ATOM 769 N N . VAL A 1 104 ? -0.494 1.054 -5.903 1.00 94.06 104 VAL A N 1
ATOM 770 C CA . VAL A 1 104 ? -0.569 -0.010 -4.892 1.00 94.06 104 VAL A CA 1
ATOM 771 C C . VAL A 1 104 ? -0.615 0.556 -3.473 1.00 94.06 104 VAL A C 1
ATOM 773 O O . VAL A 1 104 ? -1.362 0.036 -2.646 1.00 94.06 104 VAL A O 1
ATOM 776 N N . LEU A 1 105 ? 0.122 1.634 -3.189 1.00 93.25 105 LEU A N 1
ATOM 777 C CA . LEU A 1 105 ? 0.070 2.300 -1.885 1.00 93.25 105 LEU A CA 1
ATOM 778 C C . LEU A 1 105 ? -1.294 2.955 -1.651 1.00 93.25 105 LEU A C 1
ATOM 780 O O . LEU A 1 105 ? -1.855 2.791 -0.571 1.00 93.25 105 LEU A O 1
ATOM 784 N N . THR A 1 106 ? -1.872 3.602 -2.670 1.00 95.00 106 THR A N 1
ATOM 785 C CA . THR A 1 106 ? -3.233 4.151 -2.599 1.00 95.00 106 THR A CA 1
ATOM 786 C C . THR A 1 106 ? -4.276 3.058 -2.377 1.00 95.00 106 THR A C 1
ATOM 788 O O . THR A 1 106 ? -5.204 3.247 -1.595 1.00 95.00 106 THR A O 1
ATOM 791 N N . TYR A 1 107 ? -4.132 1.897 -3.021 1.00 96.88 107 TYR A N 1
ATOM 792 C CA . TYR A 1 107 ? -5.017 0.762 -2.761 1.00 96.88 107 TYR A CA 1
ATOM 793 C C . TYR A 1 107 ? -4.917 0.276 -1.308 1.00 96.88 107 TYR A C 1
ATOM 795 O O . TYR A 1 107 ? -5.947 0.081 -0.668 1.00 96.88 107 TYR A O 1
ATOM 803 N N . ILE A 1 108 ? -3.701 0.088 -0.783 1.00 95.12 108 ILE A N 1
ATOM 804 C CA . ILE A 1 108 ? -3.493 -0.366 0.601 1.00 95.12 108 ILE A CA 1
ATOM 805 C C . ILE A 1 108 ? -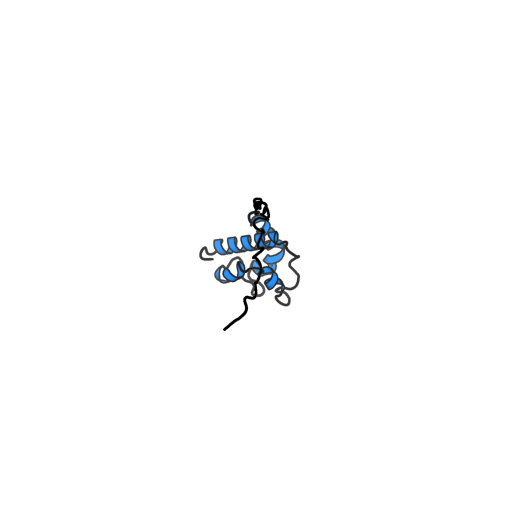4.092 0.639 1.587 1.00 95.12 108 ILE A C 1
ATOM 807 O O . ILE A 1 108 ? -4.865 0.233 2.448 1.00 95.12 108 ILE A O 1
ATOM 811 N N . GLU A 1 109 ? -3.792 1.931 1.429 1.00 93.69 109 GLU A N 1
ATOM 812 C CA . GLU A 1 109 ? -4.360 3.001 2.258 1.00 93.69 109 GLU A CA 1
ATOM 813 C C . GLU A 1 109 ? -5.890 2.972 2.227 1.00 93.69 109 GLU A C 1
ATOM 815 O O . GLU A 1 109 ? -6.527 2.964 3.275 1.00 93.69 109 GLU A O 1
ATOM 820 N N . GLY A 1 110 ? -6.486 2.865 1.037 1.00 94.44 110 GLY A N 1
ATOM 821 C CA . GLY A 1 110 ? -7.937 2.798 0.895 1.00 94.44 110 GLY A CA 1
ATOM 822 C C . GLY A 1 110 ? -8.563 1.599 1.612 1.00 94.44 110 GLY A C 1
ATOM 823 O O . GLY A 1 110 ? -9.642 1.731 2.177 1.00 94.44 110 GLY A O 1
ATOM 824 N N . GLN A 1 111 ? -7.901 0.438 1.621 1.00 95.44 111 GLN A N 1
ATOM 825 C CA . GLN A 1 111 ? -8.389 -0.737 2.352 1.00 95.44 111 GLN A CA 1
ATOM 826 C C . GLN A 1 111 ? -8.219 -0.601 3.866 1.00 95.44 111 GLN A C 1
ATOM 828 O O . GLN A 1 111 ? -9.123 -0.969 4.608 1.00 95.44 111 GLN A O 1
ATOM 833 N N . VAL A 1 112 ? -7.096 -0.047 4.322 1.00 93.69 112 VAL A N 1
ATOM 834 C CA . VAL A 1 112 ? -6.852 0.205 5.748 1.00 93.69 112 VAL A CA 1
ATOM 835 C C . VAL A 1 112 ? -7.876 1.204 6.302 1.00 93.69 112 VAL A C 1
ATOM 837 O O . VAL A 1 112 ? -8.515 0.915 7.311 1.00 93.69 112 VAL A O 1
ATOM 840 N N . ASN A 1 113 ? -8.131 2.301 5.584 1.00 92.62 113 ASN A N 1
ATOM 841 C CA . ASN A 1 113 ? -9.141 3.303 5.941 1.00 92.62 113 ASN A CA 1
ATOM 842 C C . ASN A 1 113 ? -10.582 2.755 5.859 1.00 92.62 113 ASN A C 1
ATOM 844 O O . ASN A 1 113 ? -11.472 3.222 6.567 1.00 92.62 113 ASN A O 1
ATOM 848 N N . GLU A 1 114 ? -10.857 1.775 4.987 1.00 93.31 114 GLU A N 1
ATOM 849 C CA . GLU A 1 114 ? -12.161 1.090 4.938 1.00 93.31 114 GLU A CA 1
ATOM 850 C C . GLU A 1 114 ? -12.394 0.210 6.179 1.00 93.31 114 GLU A C 1
ATOM 852 O O . GLU A 1 114 ? -13.529 0.101 6.643 1.00 93.31 114 GLU A O 1
ATOM 857 N N . VAL A 1 115 ? -11.331 -0.386 6.734 1.00 93.56 115 VAL A N 1
ATOM 858 C CA . VAL A 1 115 ? -11.389 -1.171 7.979 1.00 93.56 115 VAL A CA 1
ATOM 859 C C . VAL A 1 115 ? -11.567 -0.262 9.198 1.00 93.56 115 VAL A C 1
ATOM 861 O O . VAL A 1 115 ? -12.435 -0.527 10.029 1.00 93.56 115 VAL A O 1
ATOM 864 N N . ASP A 1 116 ? -10.776 0.807 9.304 1.00 90.81 116 ASP A N 1
ATOM 865 C CA . ASP A 1 116 ? -10.895 1.812 10.363 1.00 90.81 116 ASP A CA 1
ATOM 866 C C . ASP A 1 116 ? -10.568 3.214 9.814 1.00 90.81 116 ASP A C 1
ATOM 868 O O . ASP A 1 116 ? -9.399 3.501 9.565 1.00 90.81 116 ASP A O 1
ATOM 872 N N . PRO A 1 117 ? -11.558 4.122 9.697 1.00 87.81 117 PRO A N 1
ATOM 873 C CA . PRO A 1 117 ? -11.369 5.469 9.144 1.00 87.81 117 PRO A CA 1
ATOM 874 C C . PRO A 1 117 ? -10.479 6.415 9.967 1.00 87.81 117 PRO A C 1
ATOM 876 O O . PRO A 1 117 ? -10.339 7.590 9.620 1.00 87.81 117 PRO A O 1
ATOM 879 N N . ARG A 1 118 ? -9.957 5.974 11.120 1.00 83.62 118 ARG A N 1
ATOM 880 C CA . ARG A 1 118 ? -8.915 6.707 11.860 1.00 83.62 118 ARG A CA 1
ATOM 881 C C . ARG A 1 118 ? -7.547 6.602 11.178 1.00 83.62 118 ARG A C 1
ATOM 883 O O . ARG A 1 118 ? -6.670 7.416 11.482 1.00 83.62 118 ARG A O 1
ATOM 890 N N . TYR A 1 119 ? -7.384 5.599 10.318 1.00 70.56 119 TYR A N 1
ATOM 891 C CA . TYR A 1 119 ? -6.212 5.305 9.503 1.00 70.56 119 TYR A CA 1
ATOM 892 C C . TYR A 1 119 ? -6.543 5.596 8.029 1.00 70.56 119 TYR A C 1
ATOM 894 O O . TYR A 1 119 ? -5.629 5.858 7.223 1.00 70.56 119 TYR A O 1
#

Foldseek 3Di:
DDDDDDDDDDDPPPDDDDPPPPDPDDDDDPDDDAALVLLVVLCVVFPCVCACCNPPVRDHLLALVSDDVVLLPDPCSLVVQLVPPDPRHPPRRDPADPSSSRNNSVNSVVSSCVNPVVD

pLDDT: mean 78.97, std 16.69, range [36.25, 97.75]

Radius of gyration: 29.37 Å; chains: 1; bounding box: 66×88×34 Å